Protein AF-A0A2V8R953-F1 (afdb_monomer_lite)

Radius of gyration: 28.63 Å; chains: 1; bounding box: 63×71×63 Å

Sequence (128 aa):
MTMDRVTKSSWQVCTAAAVIFLLGFAAGALALNTYRAWRHTEAQPNQQDRFRQMSERLQLSAEQEARVRKIFDDTRSQLDALRKESEPHVQEIRRQADEHLRQALTPEQWLRFQQMRDEMSQRGRRGR

Secondary structure (DSSP, 8-state):
---------HHHHHHHHHHHHHHHHHHHHHHHHHHHHHHT-S-PPPHHHHHHHHHHHHT--HHHHHHHHHHHHHHHHHHHHHHHHHHHHHHHHHHHHHHHHHHHS-HHHHHHHHHHHHHHHHHHHHT-

pLDDT: mean 81.81, std 16.17, range [37.97, 97.5]

Structure (mmCIF, N/CA/C/O backbone):
data_AF-A0A2V8R953-F1
#
_entry.id   AF-A0A2V8R953-F1
#
loop_
_atom_site.group_PDB
_atom_site.id
_atom_site.type_symbol
_atom_site.label_atom_id
_atom_site.label_alt_id
_atom_site.label_comp_id
_atom_site.label_asym_id
_atom_site.label_entity_id
_atom_site.label_seq_id
_atom_site.pdbx_PDB_ins_code
_atom_site.Cartn_x
_atom_site.Cartn_y
_atom_site.Cartn_z
_atom_site.occupancy
_atom_site.B_iso_or_equiv
_atom_site.auth_seq_id
_atom_site.auth_comp_id
_atom_site.auth_asym_id
_atom_site.auth_atom_id
_atom_site.pdbx_PDB_model_num
ATOM 1 N N . MET A 1 1 ? -47.887 54.963 35.032 1.00 42.66 1 MET A N 1
ATOM 2 C CA . MET A 1 1 ? -47.992 53.491 34.886 1.00 42.66 1 MET A CA 1
ATOM 3 C C . MET A 1 1 ? -48.603 53.260 33.517 1.00 42.66 1 MET A C 1
ATOM 5 O O . MET A 1 1 ? -49.657 53.821 33.288 1.00 42.66 1 MET A O 1
ATOM 9 N N . THR A 1 2 ? -47.950 52.645 32.535 1.00 38.72 2 THR A N 1
ATOM 10 C CA . THR A 1 2 ? -47.281 51.332 32.551 1.00 38.72 2 THR A CA 1
ATOM 11 C C . THR A 1 2 ? -46.195 51.254 31.463 1.00 38.72 2 THR A C 1
ATOM 13 O O . THR A 1 2 ? -46.377 51.772 30.368 1.00 38.72 2 THR A O 1
ATOM 16 N N . MET A 1 3 ? -45.059 50.614 31.765 1.00 37.97 3 MET A N 1
ATOM 17 C CA . MET A 1 3 ? -44.033 50.240 30.781 1.00 37.97 3 MET A CA 1
ATOM 18 C C . MET A 1 3 ? -44.397 48.878 30.184 1.00 37.97 3 MET A C 1
ATOM 20 O O . MET A 1 3 ? -44.422 47.886 30.912 1.00 37.97 3 MET A O 1
ATOM 24 N N . ASP A 1 4 ? -44.648 48.831 28.877 1.00 48.03 4 ASP A N 1
ATOM 25 C CA . ASP A 1 4 ? -44.819 47.590 28.118 1.00 48.03 4 ASP A CA 1
ATOM 26 C C . ASP A 1 4 ? -43.460 46.901 27.924 1.00 48.03 4 ASP A C 1
ATOM 28 O O . ASP A 1 4 ? -42.584 47.382 27.201 1.00 48.03 4 ASP A O 1
ATOM 32 N N . ARG A 1 5 ? -43.258 45.762 28.594 1.00 50.81 5 ARG A N 1
ATOM 33 C CA . ARG A 1 5 ? -42.134 44.859 28.316 1.00 50.81 5 ARG A CA 1
ATOM 34 C C . ARG A 1 5 ? -42.568 43.862 27.250 1.00 50.81 5 ARG A C 1
ATOM 36 O O . ARG A 1 5 ? -43.227 42.874 27.555 1.00 50.81 5 ARG A O 1
ATOM 43 N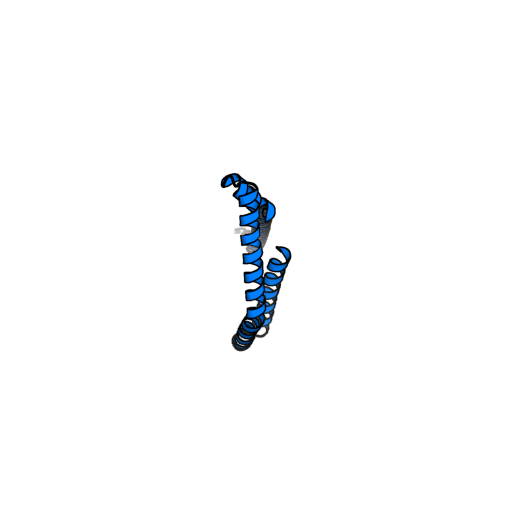 N . VAL A 1 6 ? -42.125 44.081 26.016 1.00 53.22 6 VAL A N 1
ATOM 44 C CA . VAL A 1 6 ? -42.203 43.074 24.952 1.00 53.22 6 VAL A CA 1
ATOM 45 C C . VAL A 1 6 ? -41.245 41.927 25.294 1.00 53.22 6 VAL A C 1
ATOM 47 O O . VAL A 1 6 ? -40.036 42.011 25.084 1.00 53.22 6 VAL A O 1
ATOM 50 N N . THR A 1 7 ? -41.778 40.840 25.846 1.00 52.69 7 THR A N 1
ATOM 51 C CA . THR A 1 7 ? -41.058 39.589 26.111 1.00 52.69 7 THR A CA 1
ATOM 52 C C . THR A 1 7 ? -40.893 38.794 24.812 1.00 52.69 7 THR A C 1
ATOM 54 O O . THR A 1 7 ? -41.638 37.862 24.520 1.00 52.69 7 THR A O 1
ATOM 57 N N . LYS A 1 8 ? -39.898 39.145 23.989 1.00 55.53 8 LYS A N 1
ATOM 58 C CA . LYS A 1 8 ? -39.524 38.309 22.836 1.00 55.53 8 LYS A CA 1
ATOM 59 C C . LYS A 1 8 ? -38.781 37.071 23.351 1.00 55.53 8 LYS A C 1
ATOM 61 O O . LYS A 1 8 ? -37.683 37.188 23.889 1.00 55.53 8 LYS A O 1
ATOM 66 N N . SER A 1 9 ? -39.422 35.903 23.261 1.00 60.50 9 SER A N 1
ATOM 67 C CA . SER A 1 9 ? -38.942 34.668 23.894 1.00 60.50 9 SER A CA 1
ATOM 68 C C . SER A 1 9 ? -37.569 34.246 23.349 1.00 60.50 9 SER A C 1
ATOM 70 O O . SER A 1 9 ? -37.383 34.078 22.143 1.00 60.50 9 SER A O 1
ATOM 72 N N . SER A 1 10 ? -36.605 34.048 24.249 1.00 63.31 10 SER A N 1
ATOM 73 C CA . SER A 1 10 ? -35.246 33.568 23.949 1.00 63.31 10 SER A CA 1
ATOM 74 C C . SER A 1 10 ? -35.233 32.246 23.173 1.00 63.31 10 SER A C 1
ATOM 76 O O . SER A 1 10 ? -34.306 31.972 22.412 1.00 63.31 10 SER A O 1
ATOM 78 N N . TRP A 1 11 ? -36.298 31.455 23.307 1.00 68.00 11 TRP A N 1
ATOM 79 C CA . TRP A 1 11 ? -36.458 30.176 22.632 1.00 68.00 11 TRP A CA 1
ATOM 80 C C . TRP A 1 11 ? -36.550 30.313 21.107 1.00 68.00 11 TRP A C 1
ATOM 82 O O . TRP A 1 11 ? -35.885 29.565 20.399 1.00 68.00 11 TRP A O 1
ATOM 92 N N . GLN A 1 12 ? -37.255 31.328 20.591 1.00 72.12 12 GLN A N 1
ATOM 93 C CA . GLN A 1 12 ? -37.341 31.583 19.144 1.00 72.12 12 GLN A CA 1
ATOM 94 C C . GLN A 1 12 ? -35.979 31.943 18.535 1.00 72.12 12 GLN A C 1
ATOM 96 O O . GLN A 1 12 ? -35.675 31.546 17.409 1.00 72.12 12 GLN A O 1
ATOM 101 N N . VAL A 1 13 ? -35.140 32.660 19.291 1.00 78.19 13 VAL A N 1
ATOM 102 C CA . VAL A 1 13 ? -33.776 33.009 18.871 1.00 78.19 13 VAL A CA 1
ATOM 103 C C . VAL A 1 13 ? -32.891 31.761 18.843 1.00 78.19 13 VAL A C 1
ATOM 105 O O . VAL A 1 13 ? -32.168 31.551 17.870 1.00 78.19 13 VAL A O 1
ATOM 108 N N . CYS A 1 14 ? -33.003 30.884 19.848 1.00 74.75 14 CYS A N 1
ATOM 109 C CA . CYS A 1 14 ? -32.314 29.591 19.851 1.00 74.75 14 CYS A CA 1
ATOM 110 C C . CYS A 1 14 ? -32.737 28.696 18.678 1.00 74.75 14 CYS A C 1
ATOM 112 O O . CYS A 1 14 ? -31.873 28.105 18.032 1.00 74.75 14 CYS A O 1
ATOM 114 N N . THR A 1 15 ? -34.033 28.611 18.361 1.00 82.50 15 THR A N 1
ATOM 115 C CA . THR A 1 15 ? -34.516 27.799 17.233 1.00 82.50 15 THR A CA 1
ATOM 116 C C . THR A 1 15 ? -33.999 28.334 15.899 1.00 82.50 15 THR A C 1
ATOM 118 O O . THR A 1 15 ? -33.506 27.561 15.079 1.00 82.50 15 THR A O 1
ATOM 121 N N . ALA A 1 16 ? -34.043 29.653 15.690 1.00 79.44 16 ALA A N 1
ATOM 122 C CA . ALA A 1 16 ? -33.528 30.269 14.469 1.00 79.44 16 ALA A CA 1
ATOM 123 C C . ALA A 1 16 ? -32.013 30.043 14.302 1.00 79.44 16 ALA A C 1
ATOM 125 O O . ALA A 1 16 ? -31.559 29.676 13.218 1.00 79.44 16 ALA A O 1
ATOM 126 N N . ALA A 1 17 ? -31.237 30.183 15.382 1.00 80.50 17 ALA A N 1
ATOM 127 C CA . ALA A 1 17 ? -29.798 29.927 15.365 1.00 80.50 17 ALA A CA 1
ATOM 128 C C . ALA A 1 17 ? -29.470 28.453 15.062 1.00 80.50 17 ALA A C 1
ATOM 130 O O . ALA A 1 17 ? -28.577 28.177 14.260 1.00 80.50 17 ALA A O 1
ATOM 131 N N . ALA A 1 18 ? -30.219 27.508 15.641 1.00 80.19 18 ALA A N 1
ATOM 132 C CA . ALA A 1 18 ? -30.038 26.079 15.387 1.00 80.19 18 ALA A CA 1
ATOM 133 C C . ALA A 1 18 ? -30.313 25.709 13.920 1.00 80.19 18 ALA A C 1
ATOM 135 O O . ALA A 1 18 ? -29.557 24.941 13.328 1.00 80.19 18 ALA A O 1
ATOM 136 N N . VAL A 1 19 ? -31.348 26.289 13.306 1.00 85.56 19 VAL A N 1
ATOM 137 C CA . VAL A 1 19 ? -31.674 26.055 11.889 1.00 85.56 19 VAL A CA 1
ATOM 138 C C . VAL A 1 19 ? -30.580 26.596 10.967 1.00 85.56 19 VAL A C 1
ATOM 140 O O . VAL A 1 19 ? -30.145 25.888 10.060 1.00 85.56 19 VAL A O 1
ATOM 143 N N . ILE A 1 20 ? -30.083 27.812 11.214 1.00 87.12 20 ILE A N 1
ATOM 144 C CA . ILE A 1 20 ? -28.985 28.401 10.427 1.00 87.12 20 ILE A CA 1
ATOM 145 C C . ILE A 1 20 ? -27.712 27.558 10.563 1.00 87.12 20 ILE A C 1
ATOM 147 O O . ILE A 1 20 ? -27.038 27.295 9.567 1.00 87.12 20 ILE A O 1
ATOM 151 N N . PHE A 1 21 ? -27.408 27.085 11.773 1.00 87.19 21 PHE A N 1
ATOM 152 C CA . PHE A 1 21 ? -26.261 26.215 12.018 1.00 87.19 21 PHE A CA 1
ATOM 153 C C . PHE A 1 21 ? -26.383 24.878 11.275 1.00 87.19 21 PHE A C 1
ATOM 155 O O . PHE A 1 21 ? -25.435 24.456 10.618 1.00 87.19 21 PHE A O 1
ATOM 162 N N . LEU A 1 22 ? -27.556 24.236 11.313 1.00 85.81 22 LEU A N 1
ATOM 163 C CA . LEU A 1 22 ? -27.811 22.986 10.589 1.00 85.81 22 LEU A CA 1
ATOM 164 C C . LEU A 1 22 ? -27.721 23.168 9.069 1.00 85.81 22 LEU A C 1
ATOM 166 O O . LEU A 1 22 ? -27.155 22.315 8.388 1.00 85.81 22 LEU A O 1
ATOM 170 N N . LEU A 1 23 ? -28.218 24.287 8.539 1.00 85.56 23 LEU A N 1
ATOM 171 C CA . LEU A 1 23 ? -28.105 24.618 7.117 1.00 85.56 23 LEU A CA 1
ATOM 172 C C . LEU A 1 23 ? -26.651 24.881 6.704 1.00 85.56 23 LEU A C 1
ATOM 174 O O . LEU A 1 23 ? -26.205 24.359 5.683 1.00 85.56 23 LEU A O 1
ATOM 178 N N . GLY A 1 24 ? -25.888 25.621 7.513 1.00 79.75 24 GLY A N 1
ATOM 179 C CA . GLY A 1 24 ? -24.455 25.834 7.291 1.00 79.75 24 GLY A CA 1
ATOM 180 C C . GLY A 1 24 ? -23.649 24.534 7.370 1.00 79.75 24 GLY A C 1
ATOM 181 O O . GLY A 1 24 ? -22.776 24.293 6.537 1.00 79.75 24 GLY A O 1
ATOM 182 N N . PHE A 1 25 ? -23.987 23.655 8.315 1.00 85.25 25 PHE A N 1
ATOM 183 C CA . PHE A 1 25 ? -23.374 22.337 8.455 1.00 85.25 25 PHE A CA 1
ATOM 184 C C . PHE A 1 25 ? -23.688 21.429 7.260 1.00 85.25 25 PHE A C 1
ATOM 186 O O . PHE A 1 25 ? -22.783 20.799 6.717 1.00 85.25 25 PHE A O 1
ATOM 193 N N . ALA A 1 26 ? -24.942 21.402 6.798 1.00 82.19 26 ALA A N 1
ATOM 194 C CA . ALA A 1 26 ? -25.344 20.640 5.619 1.00 82.19 26 ALA A CA 1
ATOM 195 C C . ALA A 1 26 ? -24.645 21.147 4.347 1.00 82.19 26 ALA A C 1
ATOM 197 O O . ALA A 1 26 ? -24.122 20.343 3.575 1.00 82.19 26 ALA A O 1
ATOM 198 N N . ALA A 1 27 ? -24.564 22.468 4.155 1.00 83.88 27 ALA A N 1
ATOM 199 C CA . ALA A 1 27 ? -23.850 23.074 3.033 1.00 83.88 27 ALA A CA 1
ATOM 200 C C . ALA A 1 27 ? -22.340 22.778 3.080 1.00 83.88 27 ALA A C 1
ATOM 202 O O . ALA A 1 27 ? -21.751 22.411 2.063 1.00 83.88 27 ALA A O 1
ATOM 203 N N . GLY A 1 28 ? -21.719 22.861 4.262 1.00 77.31 28 GLY A N 1
ATOM 204 C CA . GLY A 1 28 ? -20.315 22.499 4.466 1.00 77.31 28 GLY A CA 1
ATOM 205 C C . GLY A 1 28 ? -20.043 21.017 4.192 1.00 77.31 28 GLY A C 1
ATOM 206 O O . GLY A 1 28 ? -19.087 20.683 3.490 1.00 77.31 28 GLY A O 1
ATOM 207 N N . ALA A 1 29 ? -20.913 20.125 4.673 1.00 77.69 29 ALA A N 1
ATOM 208 C CA . ALA A 1 29 ? -20.825 18.689 4.418 1.00 77.69 29 ALA A CA 1
ATOM 209 C C . ALA A 1 29 ? -20.977 18.359 2.922 1.00 77.69 29 ALA A C 1
ATOM 211 O O . ALA A 1 29 ? -20.214 17.550 2.391 1.00 77.69 29 ALA A O 1
ATOM 212 N N . LEU A 1 30 ? -21.905 19.022 2.223 1.00 78.06 30 LEU A N 1
ATOM 213 C CA . LEU A 1 30 ? -22.095 18.887 0.776 1.00 78.06 30 LEU A CA 1
ATOM 214 C C . LEU A 1 30 ? -20.875 19.380 -0.014 1.00 78.06 30 LEU A C 1
ATOM 216 O O . LEU A 1 30 ? -20.410 18.663 -0.897 1.00 78.06 30 LEU A O 1
ATOM 220 N N . ALA A 1 31 ? -20.315 20.544 0.327 1.00 75.50 31 ALA A N 1
ATOM 221 C CA . ALA A 1 31 ? -19.136 21.101 -0.341 1.00 75.50 31 ALA A CA 1
ATOM 222 C C . ALA A 1 31 ? -17.876 20.236 -0.147 1.00 75.50 31 ALA A C 1
ATOM 224 O O . ALA A 1 31 ? -17.116 20.005 -1.088 1.00 75.50 31 ALA A O 1
ATOM 225 N N . LEU A 1 32 ? -17.667 19.694 1.057 1.00 68.94 32 LEU A N 1
ATOM 226 C CA . LEU A 1 32 ? -16.576 18.751 1.330 1.00 68.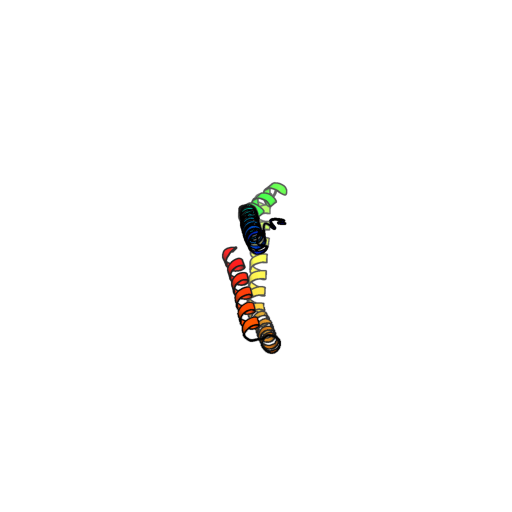94 32 LEU A CA 1
ATOM 227 C C . LEU A 1 32 ? -16.760 17.426 0.573 1.00 68.94 32 LEU A C 1
ATOM 229 O O . LEU A 1 32 ? -15.778 16.834 0.118 1.00 68.94 32 LEU A O 1
ATOM 233 N N . ASN A 1 33 ? -18.001 16.962 0.413 1.00 71.56 33 ASN A N 1
ATOM 234 C CA . ASN A 1 33 ? -18.311 15.735 -0.317 1.00 71.56 33 ASN A CA 1
ATOM 235 C C . ASN A 1 33 ? -18.088 15.886 -1.833 1.00 71.56 33 ASN A C 1
ATOM 237 O O . ASN A 1 33 ? -17.468 15.020 -2.451 1.00 71.56 33 ASN A O 1
ATOM 241 N N . THR A 1 34 ? -18.517 17.002 -2.430 1.00 70.75 34 THR A N 1
ATOM 242 C CA . THR A 1 34 ? -18.303 17.279 -3.862 1.00 70.75 34 THR A CA 1
ATOM 243 C C . THR A 1 34 ? -16.834 17.558 -4.183 1.00 70.75 34 THR A C 1
ATOM 245 O O . THR A 1 34 ? -16.325 17.056 -5.185 1.00 70.75 34 THR A O 1
ATOM 248 N N . TYR A 1 35 ? -16.109 18.256 -3.301 1.00 67.75 35 TYR A N 1
ATOM 249 C CA . TYR A 1 35 ? -14.668 18.487 -3.453 1.00 67.75 35 TYR A CA 1
ATOM 250 C C . TYR A 1 35 ? -13.854 17.182 -3.390 1.00 67.75 35 TYR A C 1
ATOM 252 O O . TYR A 1 35 ? -12.925 16.979 -4.178 1.00 67.75 35 TYR A O 1
ATOM 260 N N . ARG A 1 36 ? -14.230 16.247 -2.505 1.00 59.94 36 ARG A N 1
ATOM 261 C CA . ARG A 1 36 ? -13.633 14.900 -2.472 1.00 59.94 36 ARG A CA 1
ATOM 262 C C . ARG A 1 36 ? -13.987 14.081 -3.714 1.00 59.94 36 ARG A C 1
ATOM 264 O O . ARG A 1 36 ? -13.111 13.400 -4.237 1.00 59.94 36 ARG A O 1
ATOM 271 N N . ALA A 1 37 ? -15.219 14.167 -4.216 1.00 59.81 37 ALA A N 1
ATOM 272 C CA . ALA A 1 37 ? -15.632 13.470 -5.437 1.00 59.81 37 ALA A CA 1
ATOM 273 C C . ALA A 1 37 ? -14.839 13.931 -6.677 1.00 59.81 37 ALA A C 1
ATOM 275 O O . ALA A 1 37 ? -14.412 13.102 -7.479 1.00 59.81 37 ALA A O 1
ATOM 276 N N . TRP A 1 38 ? -14.548 15.230 -6.796 1.00 55.84 38 TRP A N 1
ATOM 277 C CA . TRP A 1 38 ? -13.721 15.767 -7.884 1.00 55.84 38 TRP A CA 1
ATOM 278 C C . TRP A 1 38 ? -12.264 15.290 -7.826 1.00 55.84 38 TRP A C 1
ATOM 280 O O . TRP A 1 38 ? -11.717 14.875 -8.842 1.00 55.84 38 TRP A O 1
ATOM 290 N N . ARG A 1 39 ? -11.651 15.240 -6.636 1.00 53.25 39 ARG A N 1
ATOM 291 C CA . ARG A 1 39 ? -10.286 14.700 -6.448 1.00 53.25 39 ARG A CA 1
ATOM 292 C C . ARG A 1 39 ? -10.178 13.187 -6.688 1.00 53.25 39 ARG A C 1
ATOM 294 O O . ARG A 1 39 ? -9.080 12.693 -6.909 1.00 53.25 39 ARG A O 1
ATOM 301 N N . HIS A 1 40 ? -11.289 12.453 -6.647 1.00 52.72 40 HIS A N 1
ATOM 302 C CA . HIS A 1 40 ? -11.339 11.026 -6.984 1.00 52.72 40 HIS A CA 1
ATOM 303 C C . HIS A 1 40 ? -11.611 10.751 -8.474 1.00 52.72 40 HIS A C 1
ATOM 305 O O . HIS A 1 40 ? -11.576 9.593 -8.879 1.00 52.72 40 HIS A O 1
ATOM 311 N N . THR A 1 41 ? -11.866 11.788 -9.284 1.00 48.25 41 THR A N 1
ATOM 312 C CA . THR A 1 41 ? -12.154 11.662 -10.728 1.00 48.25 41 THR A CA 1
ATOM 313 C C . THR A 1 41 ? -10.904 11.841 -11.603 1.00 48.25 41 THR A C 1
ATOM 315 O O . THR A 1 41 ? -10.972 11.697 -12.820 1.00 48.25 41 THR A O 1
ATOM 318 N N . GLU A 1 42 ? -9.726 12.076 -11.017 1.00 51.56 42 GLU A N 1
ATOM 319 C CA . GLU A 1 42 ? -8.476 11.762 -11.714 1.00 51.56 42 GLU A CA 1
ATOM 320 C C . GLU A 1 42 ? -8.338 10.238 -11.730 1.00 51.56 42 GLU A C 1
ATOM 322 O O . GLU A 1 42 ? -7.846 9.623 -10.781 1.00 51.56 42 GLU A O 1
ATOM 327 N N . ALA A 1 43 ? -8.866 9.624 -12.792 1.00 53.19 43 ALA A N 1
ATOM 328 C CA . ALA A 1 43 ? -8.662 8.218 -13.096 1.00 53.19 43 ALA A CA 1
ATOM 329 C C . ALA A 1 43 ? -7.173 7.906 -12.916 1.00 53.19 43 ALA A C 1
ATOM 331 O O . ALA A 1 43 ? -6.330 8.498 -13.592 1.00 53.19 43 ALA A O 1
ATOM 332 N N . GLN A 1 44 ? -6.844 7.022 -11.967 1.00 54.12 44 GLN A N 1
ATOM 333 C CA . GLN A 1 44 ? -5.472 6.552 -11.824 1.00 54.12 44 GLN A CA 1
ATOM 334 C C . GLN A 1 44 ? -5.023 6.062 -13.203 1.00 54.12 44 GLN A C 1
ATOM 336 O O . GLN A 1 44 ? -5.697 5.188 -13.757 1.00 54.12 44 GLN A O 1
ATOM 341 N N . PRO A 1 45 ? -3.945 6.625 -13.780 1.00 55.56 45 PRO A N 1
ATOM 342 C CA . PRO A 1 45 ? -3.478 6.189 -15.083 1.00 55.56 45 PRO A CA 1
ATOM 343 C C . PRO A 1 45 ? -3.254 4.683 -15.014 1.00 55.56 45 PRO A C 1
ATOM 345 O O . PRO A 1 45 ? -2.643 4.188 -14.054 1.00 55.56 45 PRO A O 1
ATOM 348 N N . ASN A 1 46 ? -3.791 3.960 -15.998 1.00 67.69 46 ASN A N 1
ATOM 349 C CA . ASN A 1 46 ? -3.707 2.509 -16.040 1.00 67.69 46 ASN A CA 1
ATOM 350 C C . ASN A 1 46 ? -2.222 2.107 -15.937 1.00 67.69 46 ASN A C 1
ATOM 352 O O . ASN A 1 46 ? -1.342 2.851 -16.378 1.00 67.69 46 ASN A O 1
ATOM 356 N N . GLN A 1 47 ? -1.890 0.951 -15.349 1.00 68.88 47 GLN A N 1
ATOM 357 C CA . GLN A 1 47 ? -0.477 0.539 -15.212 1.00 68.88 47 GLN A CA 1
ATOM 358 C C . GLN A 1 47 ? 0.258 0.558 -16.562 1.00 68.88 47 GLN A C 1
ATOM 360 O O . GLN A 1 47 ? 1.438 0.903 -16.626 1.00 68.88 47 GLN A O 1
ATOM 365 N N . GLN A 1 48 ? -0.470 0.255 -17.638 1.00 74.62 48 GLN A N 1
ATOM 366 C CA . GLN A 1 48 ? 0.014 0.347 -19.012 1.00 74.62 48 GLN A CA 1
ATOM 367 C C . GLN A 1 48 ? 0.364 1.787 -19.419 1.00 74.62 48 GLN A C 1
ATOM 369 O O . GLN A 1 48 ? 1.430 2.006 -19.991 1.00 74.62 48 GLN A O 1
ATOM 374 N N . ASP A 1 49 ? -0.458 2.771 -19.052 1.00 81.00 49 ASP A N 1
ATOM 375 C CA . ASP A 1 49 ? -0.223 4.188 -19.358 1.00 81.00 49 ASP A CA 1
ATOM 376 C C . ASP A 1 49 ? 0.995 4.729 -18.610 1.00 81.00 49 ASP A C 1
ATOM 378 O O . ASP A 1 49 ? 1.767 5.518 -19.153 1.00 81.00 49 ASP A O 1
ATOM 382 N N . ARG A 1 50 ? 1.205 4.283 -17.365 1.00 84.38 50 ARG A N 1
ATOM 383 C CA . ARG A 1 50 ? 2.381 4.668 -16.571 1.00 84.38 50 ARG A CA 1
ATOM 384 C C . ARG A 1 50 ? 3.670 4.103 -17.157 1.00 84.38 50 ARG A C 1
ATOM 386 O O . ARG A 1 50 ? 4.666 4.819 -17.231 1.00 84.38 50 ARG A O 1
ATOM 393 N N . PHE A 1 51 ? 3.649 2.837 -17.577 1.00 87.62 51 PHE A N 1
ATOM 394 C CA . PHE A 1 51 ? 4.801 2.205 -18.214 1.00 87.62 51 PHE A CA 1
ATOM 395 C C . PHE A 1 51 ? 5.130 2.870 -19.552 1.00 87.62 51 PHE A C 1
ATOM 397 O O . PHE A 1 51 ? 6.288 3.198 -19.796 1.00 87.62 51 PHE A O 1
ATOM 404 N N . ARG A 1 52 ? 4.111 3.156 -20.371 1.00 87.62 52 ARG A N 1
ATOM 405 C CA . ARG A 1 52 ? 4.275 3.860 -21.645 1.00 87.62 52 ARG A CA 1
ATOM 406 C C . ARG A 1 52 ? 4.881 5.252 -21.460 1.00 87.62 52 ARG A C 1
ATOM 408 O O . ARG A 1 52 ? 5.886 5.558 -22.089 1.00 87.62 52 ARG A O 1
ATOM 415 N N . GLN A 1 53 ? 4.343 6.056 -20.542 1.00 90.25 53 GLN A N 1
ATOM 416 C CA . GLN A 1 53 ? 4.901 7.378 -20.227 1.00 90.25 53 GLN A CA 1
ATOM 417 C C . GLN A 1 53 ? 6.358 7.300 -19.757 1.00 90.25 53 GLN A C 1
ATOM 419 O O . GLN A 1 53 ? 7.161 8.172 -20.076 1.00 90.25 53 GLN A O 1
ATOM 424 N N . MET A 1 54 ? 6.712 6.272 -18.983 1.00 91.25 54 MET A N 1
ATOM 425 C CA . MET A 1 54 ? 8.090 6.059 -18.547 1.00 91.25 54 MET A CA 1
ATOM 426 C C . MET A 1 54 ? 8.995 5.651 -19.716 1.00 91.25 54 MET A C 1
ATOM 428 O O . MET A 1 54 ? 10.086 6.201 -19.835 1.00 91.25 54 MET A O 1
ATOM 432 N N . SER A 1 55 ? 8.537 4.740 -20.580 1.00 92.06 55 SER A N 1
ATOM 433 C CA . SER A 1 55 ? 9.261 4.312 -21.785 1.00 92.06 55 SER A CA 1
ATOM 434 C C . SER A 1 55 ? 9.566 5.505 -22.696 1.00 92.06 55 SER A C 1
ATOM 436 O O . SER A 1 55 ? 10.718 5.719 -23.070 1.00 92.06 55 SER A O 1
ATOM 438 N N . GLU A 1 56 ? 8.561 6.351 -22.948 1.00 92.56 56 GLU A N 1
ATOM 439 C CA . GLU A 1 56 ? 8.683 7.568 -23.759 1.00 92.56 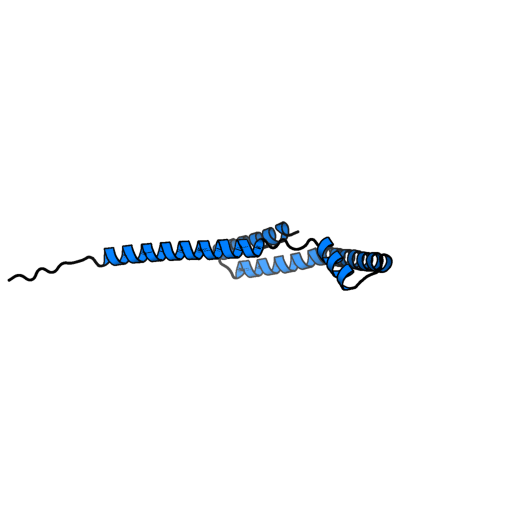56 GLU A CA 1
ATOM 440 C C . GLU A 1 56 ? 9.651 8.586 -23.130 1.00 92.56 56 GLU A C 1
ATOM 442 O O . GLU A 1 56 ? 10.528 9.114 -23.813 1.00 92.56 56 GLU A O 1
ATOM 447 N N . ARG A 1 57 ? 9.554 8.832 -21.814 1.00 94.12 57 ARG A N 1
ATOM 448 C CA . ARG A 1 57 ? 10.454 9.761 -21.099 1.00 94.12 57 ARG A CA 1
ATOM 449 C C . ARG A 1 57 ? 11.906 9.291 -21.071 1.00 94.12 57 ARG A C 1
ATOM 451 O O . ARG A 1 57 ? 12.807 10.123 -21.103 1.00 94.12 57 ARG A O 1
ATOM 458 N N . LEU A 1 58 ? 12.125 7.981 -20.979 1.00 93.69 58 LEU A N 1
ATOM 459 C CA . LEU A 1 58 ? 13.454 7.369 -20.978 1.00 93.69 58 LEU A CA 1
ATOM 460 C C . LEU A 1 58 ? 13.972 7.071 -22.390 1.00 93.69 58 LEU A C 1
ATOM 462 O O . LEU A 1 58 ? 15.113 6.639 -22.522 1.00 93.69 58 LEU A O 1
ATOM 466 N N . GLN A 1 59 ? 13.152 7.311 -23.421 1.00 94.25 59 GLN A N 1
ATOM 467 C CA . GLN A 1 59 ? 13.466 7.051 -24.826 1.00 94.25 59 GLN A CA 1
ATOM 468 C C . GLN A 1 59 ? 13.962 5.614 -25.048 1.00 94.25 59 GLN A C 1
ATOM 470 O O . GLN A 1 59 ? 14.972 5.382 -25.714 1.00 94.25 59 GLN A O 1
ATOM 475 N N . LEU A 1 60 ? 13.272 4.639 -24.447 1.00 93.12 60 LEU A N 1
ATOM 476 C CA . LEU A 1 60 ? 13.661 3.236 -24.562 1.00 93.12 60 LEU A CA 1
ATOM 477 C C . LEU A 1 60 ? 13.471 2.740 -26.001 1.00 93.12 60 LEU A C 1
ATOM 479 O O . LEU A 1 60 ? 12.457 3.009 -26.643 1.00 93.12 60 LEU A O 1
ATOM 483 N N . SER A 1 61 ? 14.428 1.956 -26.499 1.00 94.75 61 SER A N 1
ATOM 484 C CA . SER A 1 61 ? 14.232 1.185 -27.727 1.00 94.75 61 SER A CA 1
ATOM 485 C C . SER A 1 61 ? 13.228 0.049 -27.507 1.00 94.75 61 SER A C 1
ATOM 487 O O . SER A 1 61 ? 13.016 -0.396 -26.377 1.00 94.75 61 SER A O 1
ATOM 489 N N . ALA A 1 62 ? 12.661 -0.494 -28.588 1.00 91.56 62 ALA A N 1
ATOM 490 C CA . ALA A 1 62 ? 11.709 -1.607 -28.505 1.00 91.56 62 ALA A CA 1
ATOM 491 C C . ALA A 1 62 ? 12.271 -2.819 -27.734 1.00 91.56 62 ALA A C 1
ATOM 493 O O . ALA A 1 62 ? 11.569 -3.449 -26.942 1.00 91.56 62 ALA A O 1
ATOM 494 N N . GLU A 1 63 ? 13.561 -3.123 -27.906 1.00 92.69 63 GLU A N 1
ATOM 495 C CA . GLU A 1 63 ? 14.201 -4.195 -27.144 1.00 92.69 63 GLU A CA 1
ATOM 496 C C . GLU A 1 63 ? 14.377 -3.855 -25.659 1.00 92.69 63 GLU A C 1
ATOM 498 O O . GLU A 1 63 ? 14.245 -4.730 -24.801 1.00 92.69 63 GLU A O 1
ATOM 503 N N . GLN A 1 64 ? 14.717 -2.603 -25.334 1.00 91.06 64 GLN A N 1
ATOM 504 C CA . GLN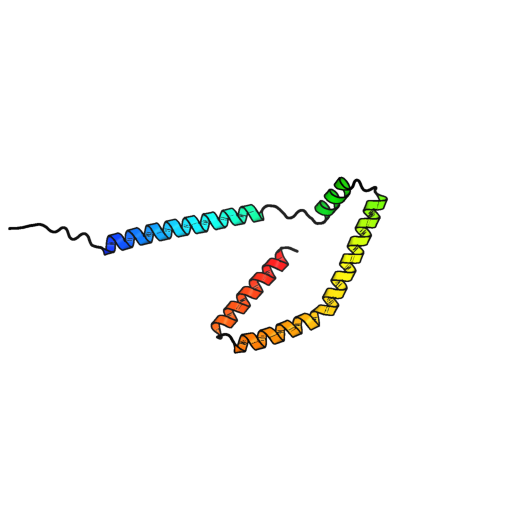 A 1 64 ? 14.831 -2.159 -23.944 1.00 91.06 64 GLN A CA 1
ATOM 505 C C . GLN A 1 64 ? 13.467 -2.192 -23.258 1.00 91.06 64 GLN A C 1
ATOM 507 O O . GLN A 1 64 ? 13.367 -2.701 -22.146 1.00 91.06 64 GLN A O 1
ATOM 512 N N . GLU A 1 65 ? 12.415 -1.735 -23.933 1.00 92.44 65 GLU A N 1
ATOM 513 C CA . GLU A 1 65 ? 11.050 -1.776 -23.420 1.00 92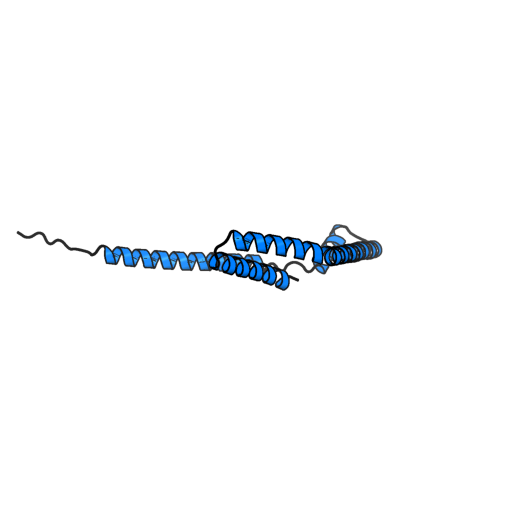.44 65 GLU A CA 1
ATOM 514 C C . GLU A 1 65 ? 10.608 -3.213 -23.104 1.00 92.44 65 GLU A C 1
ATOM 516 O O . GLU A 1 65 ? 10.131 -3.485 -21.999 1.00 92.44 65 GLU A O 1
ATOM 521 N N . ALA A 1 66 ? 10.852 -4.160 -24.019 1.00 92.00 66 ALA A N 1
ATOM 522 C CA . ALA A 1 66 ? 10.555 -5.575 -23.797 1.00 92.00 66 ALA A CA 1
ATOM 523 C C . ALA A 1 66 ? 11.314 -6.150 -22.586 1.00 92.00 66 ALA A C 1
ATOM 525 O O . ALA A 1 66 ? 10.732 -6.868 -21.768 1.00 92.00 66 ALA A O 1
ATOM 526 N N . ARG A 1 67 ? 12.601 -5.801 -22.431 1.00 92.00 67 ARG A N 1
ATOM 527 C CA . ARG A 1 67 ? 13.419 -6.223 -21.282 1.00 92.00 67 ARG A CA 1
ATOM 528 C C . ARG A 1 67 ? 12.904 -5.641 -19.964 1.00 92.00 67 ARG A C 1
ATOM 530 O O . ARG A 1 67 ? 12.749 -6.387 -19.001 1.00 92.00 67 ARG A O 1
ATOM 537 N N . VAL A 1 68 ? 12.604 -4.342 -19.913 1.00 91.56 68 VAL A N 1
ATOM 538 C CA . VAL A 1 68 ? 12.108 -3.681 -18.692 1.00 91.56 68 VAL A CA 1
ATOM 539 C C . VAL A 1 68 ? 10.733 -4.222 -18.298 1.00 91.56 68 VAL A C 1
ATOM 541 O O . VAL A 1 68 ? 10.504 -4.498 -17.121 1.00 91.56 68 VAL A O 1
ATOM 544 N N . ARG A 1 69 ? 9.837 -4.444 -19.268 1.00 90.38 69 ARG A N 1
ATOM 545 C CA . ARG A 1 69 ? 8.531 -5.065 -19.012 1.00 90.38 69 ARG A CA 1
ATOM 546 C C . ARG A 1 69 ? 8.690 -6.442 -18.371 1.00 90.38 69 ARG A C 1
ATOM 548 O O . ARG A 1 69 ? 8.086 -6.691 -17.333 1.00 90.38 69 ARG A O 1
ATOM 555 N N . LYS A 1 70 ? 9.565 -7.286 -18.928 1.00 92.44 70 LYS A N 1
ATOM 556 C CA . LYS A 1 70 ? 9.853 -8.608 -18.362 1.00 92.44 70 LYS A CA 1
ATOM 557 C C . LYS A 1 70 ? 10.375 -8.518 -16.924 1.00 92.44 70 LYS A C 1
ATOM 559 O O . LYS A 1 70 ? 9.890 -9.244 -16.067 1.00 92.44 70 LYS A O 1
ATOM 564 N N . ILE A 1 71 ? 11.301 -7.598 -16.641 1.00 91.38 71 ILE A N 1
ATOM 565 C CA . ILE A 1 71 ? 11.831 -7.392 -15.281 1.00 91.38 71 ILE A CA 1
ATOM 566 C C . ILE A 1 71 ? 10.705 -7.052 -14.296 1.00 91.38 71 ILE A C 1
ATOM 568 O O . ILE A 1 71 ? 10.659 -7.615 -13.201 1.00 91.38 71 ILE A O 1
ATOM 572 N N . PHE A 1 72 ? 9.788 -6.153 -14.661 1.00 91.94 72 PHE A N 1
ATOM 573 C CA . PHE A 1 72 ? 8.666 -5.810 -13.788 1.00 91.94 72 PHE A CA 1
ATOM 574 C C . PHE A 1 72 ? 7.671 -6.953 -13.613 1.00 91.94 72 PHE A C 1
ATOM 576 O O . PHE A 1 72 ? 7.194 -7.153 -12.495 1.00 91.94 72 PHE A O 1
ATOM 583 N N . ASP A 1 73 ? 7.383 -7.709 -14.670 1.00 91.12 73 ASP A N 1
ATOM 584 C CA . ASP A 1 73 ? 6.489 -8.866 -14.598 1.00 91.12 73 ASP A CA 1
ATOM 585 C C . ASP A 1 73 ? 7.075 -9.962 -13.689 1.00 91.12 73 ASP A C 1
ATOM 587 O O . ASP A 1 73 ? 6.391 -10.450 -12.784 1.00 91.12 73 ASP A O 1
ATOM 591 N N . ASP A 1 74 ? 8.366 -10.273 -13.841 1.00 93.88 74 ASP A N 1
ATOM 592 C CA . ASP A 1 74 ? 9.085 -11.224 -12.986 1.00 93.88 74 ASP A CA 1
ATOM 593 C C . ASP A 1 74 ? 9.117 -10.740 -11.526 1.00 93.88 74 ASP A C 1
ATOM 595 O O . ASP A 1 74 ? 8.822 -11.503 -10.602 1.00 93.88 74 ASP A O 1
ATOM 599 N N . THR A 1 75 ? 9.396 -9.451 -11.304 1.00 92.88 75 THR A N 1
ATOM 600 C CA . THR A 1 75 ? 9.393 -8.844 -9.960 1.00 92.88 75 THR A CA 1
ATOM 601 C C . THR A 1 75 ? 8.011 -8.932 -9.316 1.00 92.88 75 THR A C 1
ATOM 603 O O . THR A 1 75 ? 7.883 -9.293 -8.145 1.00 92.88 75 THR A O 1
ATOM 606 N N . ARG A 1 76 ? 6.949 -8.642 -10.075 1.00 91.81 76 ARG A N 1
ATOM 607 C CA . ARG A 1 76 ? 5.568 -8.753 -9.595 1.00 91.81 76 ARG A CA 1
ATOM 608 C C . ARG A 1 76 ? 5.235 -10.188 -9.205 1.00 91.81 76 ARG A C 1
ATOM 610 O O . ARG A 1 76 ? 4.640 -10.392 -8.152 1.00 91.81 76 ARG A O 1
ATOM 617 N N . SER A 1 77 ? 5.645 -11.160 -10.017 1.00 95.12 77 SER A N 1
ATOM 618 C CA . SER A 1 77 ? 5.456 -12.583 -9.728 1.00 95.12 77 SER A CA 1
ATOM 619 C C . SER A 1 77 ? 6.136 -12.994 -8.417 1.00 95.12 77 SER A C 1
ATOM 621 O O . SER A 1 77 ? 5.506 -13.622 -7.565 1.00 95.12 77 SER A O 1
ATOM 623 N N . GLN A 1 78 ? 7.383 -12.562 -8.199 1.00 94.38 78 GLN A N 1
ATOM 624 C CA . GLN A 1 78 ? 8.116 -12.821 -6.953 1.00 94.38 78 GLN A CA 1
ATOM 625 C C . GLN A 1 78 ? 7.431 -12.192 -5.733 1.00 94.38 78 GLN A C 1
ATOM 627 O O . GLN A 1 78 ? 7.277 -12.848 -4.703 1.00 94.38 78 GLN A O 1
ATOM 632 N N . LEU A 1 79 ? 6.964 -10.945 -5.848 1.00 94.38 79 LEU A N 1
ATOM 633 C CA . LEU A 1 79 ? 6.234 -10.275 -4.769 1.00 94.38 79 LEU A CA 1
ATOM 634 C C . LEU A 1 79 ? 4.891 -10.952 -4.466 1.00 94.38 79 LEU A C 1
ATOM 636 O O . LEU A 1 79 ? 4.529 -11.102 -3.299 1.00 94.38 79 LEU A O 1
ATOM 640 N N . ASP A 1 80 ? 4.151 -11.381 -5.491 1.00 93.88 80 ASP A N 1
ATOM 641 C CA . ASP A 1 80 ? 2.891 -12.107 -5.313 1.00 93.88 80 ASP A CA 1
ATOM 642 C C . ASP A 1 80 ? 3.125 -13.485 -4.665 1.00 93.88 80 ASP A C 1
ATOM 644 O O . ASP A 1 80 ? 2.320 -13.910 -3.832 1.00 93.88 80 ASP A O 1
ATOM 648 N N . ALA A 1 81 ? 4.228 -14.169 -4.992 1.00 95.94 81 ALA A N 1
ATOM 649 C CA . ALA A 1 81 ? 4.629 -15.417 -4.343 1.00 95.94 81 ALA A CA 1
ATOM 650 C C . ALA A 1 81 ? 4.964 -15.203 -2.859 1.00 95.94 81 ALA A C 1
ATOM 652 O O . ALA A 1 81 ? 4.352 -15.844 -2.004 1.00 95.94 81 ALA A O 1
ATOM 653 N N . LEU A 1 82 ? 5.835 -14.235 -2.550 1.00 96.38 82 LEU A N 1
ATOM 654 C CA . LEU A 1 82 ? 6.195 -13.876 -1.174 1.00 96.38 82 LEU A CA 1
ATOM 655 C C . LEU A 1 82 ? 4.960 -13.501 -0.349 1.00 96.38 82 LEU A C 1
ATOM 657 O O . LEU A 1 82 ? 4.826 -13.892 0.811 1.00 96.38 82 LEU A O 1
ATOM 661 N N . ARG A 1 83 ? 4.025 -12.760 -0.950 1.00 93.75 83 ARG A N 1
ATOM 662 C CA . ARG A 1 83 ? 2.767 -12.398 -0.298 1.00 93.75 83 ARG A CA 1
ATOM 663 C C . ARG A 1 83 ? 1.933 -13.628 0.045 1.00 93.75 83 ARG A C 1
ATOM 665 O O . ARG A 1 83 ? 1.424 -13.695 1.156 1.00 93.75 83 ARG A O 1
ATOM 672 N N . LYS A 1 84 ? 1.776 -14.577 -0.884 1.00 94.62 84 LYS A N 1
ATOM 673 C CA . LYS A 1 84 ? 1.018 -15.818 -0.643 1.00 94.62 84 LYS A CA 1
ATOM 674 C C . LYS A 1 84 ? 1.653 -16.666 0.455 1.00 94.62 84 LYS A C 1
ATOM 676 O O . LYS A 1 84 ? 0.933 -17.197 1.290 1.00 94.62 84 LYS A O 1
ATOM 681 N N . GLU A 1 85 ? 2.978 -16.759 0.459 1.00 95.44 85 GLU A N 1
ATOM 682 C CA . GLU A 1 85 ? 3.738 -17.472 1.487 1.00 95.44 85 GLU A CA 1
ATOM 683 C C . GLU A 1 85 ? 3.588 -16.816 2.867 1.00 95.44 85 GLU A C 1
ATOM 685 O O . GLU A 1 85 ? 3.399 -17.499 3.871 1.00 95.44 85 GLU A O 1
ATOM 690 N N . SER A 1 86 ? 3.601 -15.482 2.911 1.00 95.50 86 SER A N 1
ATOM 691 C CA . SER A 1 86 ? 3.509 -14.707 4.155 1.00 95.50 86 SER A CA 1
ATOM 692 C C . SER A 1 86 ? 2.075 -14.560 4.685 1.00 95.50 86 SER A C 1
ATOM 694 O O . SER A 1 86 ? 1.881 -14.271 5.865 1.00 95.50 86 SER A O 1
ATOM 696 N N . GLU A 1 87 ? 1.059 -14.739 3.836 1.00 94.94 87 GLU A N 1
ATOM 697 C CA . GLU A 1 87 ? -0.362 -14.578 4.168 1.00 94.94 87 GLU A CA 1
ATOM 698 C C . GLU A 1 87 ? -0.803 -15.334 5.441 1.00 94.94 87 GLU A C 1
ATOM 700 O O . GLU A 1 87 ? -1.402 -14.686 6.303 1.00 94.94 87 GLU A O 1
ATOM 705 N N . PRO A 1 88 ? -0.502 -16.637 5.643 1.00 96.19 88 PRO A N 1
ATOM 706 C CA . PRO A 1 88 ? -0.895 -17.339 6.869 1.00 96.19 88 PRO A CA 1
ATOM 707 C C . PRO A 1 88 ? -0.279 -16.721 8.130 1.00 96.19 88 PRO A C 1
ATOM 709 O O . PRO A 1 88 ? -0.961 -16.572 9.143 1.00 96.19 88 PRO A O 1
ATOM 712 N N . HIS A 1 89 ? 0.985 -16.298 8.067 1.00 95.81 89 HIS A N 1
ATOM 713 C CA . HIS A 1 89 ? 1.656 -15.666 9.202 1.00 95.81 89 HIS A CA 1
ATOM 714 C C . HIS A 1 89 ? 1.032 -14.305 9.539 1.00 95.81 89 HIS A C 1
ATOM 716 O O . HIS A 1 89 ? 0.760 -14.000 10.699 1.00 95.81 89 HIS A O 1
ATOM 722 N N . VAL A 1 90 ? 0.722 -13.506 8.515 1.00 95.38 90 VAL A N 1
ATOM 723 C CA . VAL A 1 90 ? 0.027 -12.223 8.684 1.00 95.38 90 VAL A CA 1
ATOM 724 C C . VAL A 1 90 ? -1.373 -12.419 9.272 1.00 95.38 90 VAL A C 1
ATOM 726 O O . VAL A 1 90 ? -1.798 -11.626 10.115 1.00 95.38 90 VAL A O 1
ATOM 729 N N . GLN A 1 91 ? -2.102 -13.453 8.846 1.00 94.50 91 GLN A N 1
ATOM 730 C CA . GLN A 1 91 ? -3.422 -13.768 9.396 1.00 94.50 91 GLN A CA 1
ATOM 731 C C . GLN A 1 91 ? -3.351 -14.153 10.872 1.00 94.50 91 GLN A C 1
ATOM 733 O O . GLN A 1 91 ? -4.180 -13.681 11.648 1.00 94.50 91 GLN A O 1
ATOM 738 N N . GLU A 1 92 ? -2.345 -14.927 11.274 1.00 96.44 92 GLU A N 1
ATOM 739 C CA . GLU A 1 92 ? -2.160 -15.292 12.678 1.00 96.44 92 GLU A CA 1
ATOM 740 C C . GLU A 1 92 ? -1.862 -14.067 13.553 1.00 96.44 92 GLU A C 1
ATOM 742 O O . GLU A 1 92 ? -2.525 -13.868 14.569 1.00 96.44 92 GLU A O 1
ATOM 747 N N . ILE A 1 93 ? -0.962 -13.176 13.119 1.00 96.38 93 ILE A N 1
ATOM 748 C CA . ILE A 1 93 ? -0.686 -11.918 13.837 1.00 96.38 93 ILE A CA 1
ATOM 749 C C . ILE A 1 93 ? -1.967 -11.084 13.992 1.00 96.38 93 ILE A C 1
ATOM 751 O O . ILE A 1 93 ? -2.242 -10.539 15.061 1.00 96.38 93 ILE A O 1
ATOM 755 N N . ARG A 1 94 ? -2.782 -10.988 12.933 1.00 94.38 94 ARG A N 1
ATOM 756 C CA . ARG A 1 94 ? -4.064 -10.267 12.985 1.00 94.38 94 ARG A CA 1
ATOM 757 C C . ARG A 1 94 ? -5.051 -10.917 13.948 1.00 94.38 94 ARG A C 1
ATOM 759 O O . ARG A 1 94 ? -5.728 -10.196 14.671 1.00 94.38 94 ARG A O 1
ATOM 766 N N . ARG A 1 95 ? -5.127 -12.250 13.969 1.00 95.81 95 ARG A N 1
ATOM 767 C CA . ARG A 1 95 ? -5.993 -12.996 14.890 1.00 95.81 95 ARG A CA 1
ATOM 768 C C . ARG A 1 95 ? -5.603 -12.730 16.343 1.00 95.81 95 ARG A C 1
ATOM 770 O O . ARG A 1 95 ? -6.472 -12.430 17.152 1.00 95.81 95 ARG A O 1
ATOM 777 N N . GLN A 1 96 ? -4.311 -12.771 16.654 1.00 96.62 96 GLN A N 1
ATOM 778 C CA . GLN A 1 96 ? -3.806 -12.461 17.993 1.00 96.62 96 GLN A CA 1
ATOM 779 C C . GLN A 1 96 ? -4.128 -11.016 18.394 1.00 96.62 96 GLN A C 1
ATOM 781 O O . GLN A 1 96 ? -4.644 -10.765 19.482 1.00 96.62 96 GLN A O 1
ATOM 786 N N . ALA A 1 97 ? -3.907 -10.053 17.495 1.00 94.94 97 ALA A N 1
ATOM 787 C CA . ALA A 1 97 ? -4.274 -8.661 17.744 1.00 94.94 97 ALA A CA 1
ATOM 788 C C . ALA A 1 97 ? -5.785 -8.491 17.995 1.00 94.94 97 ALA A C 1
ATOM 790 O O . ALA A 1 97 ? -6.177 -7.762 18.905 1.00 94.94 97 ALA A O 1
ATOM 791 N N . ASP A 1 98 ? -6.629 -9.190 17.232 1.00 94.88 98 ASP A N 1
ATOM 792 C CA . ASP A 1 98 ? -8.082 -9.191 17.417 1.00 94.88 98 ASP A CA 1
ATOM 793 C C . ASP A 1 98 ? -8.487 -9.734 18.801 1.00 94.88 98 ASP A C 1
ATOM 795 O O . ASP A 1 98 ? -9.399 -9.198 19.432 1.00 94.88 98 ASP A O 1
ATOM 799 N N . GLU A 1 99 ? -7.806 -10.767 19.303 1.00 95.94 99 GLU A N 1
ATOM 800 C CA . GLU A 1 99 ? -8.037 -11.312 20.647 1.00 95.94 99 GLU A CA 1
ATOM 801 C C . GLU A 1 99 ? -7.690 -10.302 21.742 1.00 95.94 99 GLU A C 1
ATOM 803 O O . GLU A 1 99 ? -8.492 -10.082 22.652 1.00 95.94 99 GLU A O 1
ATOM 808 N N . HIS A 1 100 ? -6.546 -9.627 21.624 1.00 95.88 100 HIS A N 1
ATOM 809 C CA . HIS A 1 100 ? -6.156 -8.578 22.566 1.00 95.88 100 HIS A CA 1
ATOM 810 C C . HIS A 1 100 ? -7.112 -7.378 22.524 1.00 95.88 100 HIS A C 1
ATOM 812 O O . HIS A 1 100 ? -7.503 -6.851 23.565 1.00 95.88 100 HIS A O 1
ATOM 818 N N . LEU A 1 101 ? -7.551 -6.966 21.333 1.00 94.19 101 LEU A N 1
ATOM 819 C CA . LEU A 1 101 ? -8.505 -5.868 21.180 1.00 94.19 101 LEU A CA 1
ATOM 820 C C . LEU A 1 101 ? -9.879 -6.206 21.762 1.00 94.19 101 LEU A C 1
ATOM 822 O O . LEU A 1 101 ? -10.503 -5.340 22.370 1.00 94.19 101 LEU A O 1
ATOM 826 N N . ARG A 1 102 ? -10.340 -7.456 21.640 1.00 94.00 102 ARG A N 1
ATOM 827 C CA . ARG A 1 102 ? -11.584 -7.912 22.282 1.00 94.00 102 ARG A CA 1
ATOM 828 C C . ARG A 1 102 ? -11.551 -7.809 23.802 1.00 94.00 102 ARG A C 1
ATOM 830 O O . ARG A 1 102 ? -12.599 -7.615 24.403 1.00 94.00 102 ARG A O 1
ATOM 837 N N . GLN A 1 103 ? -10.378 -7.954 24.413 1.00 95.06 103 GLN A N 1
ATOM 838 C CA . GLN A 1 103 ? -10.207 -7.799 25.859 1.00 95.06 103 GLN A CA 1
ATOM 839 C C . GLN A 1 103 ? -10.147 -6.324 26.278 1.00 95.06 103 GLN A C 1
ATOM 841 O O . GLN A 1 103 ? -10.543 -5.988 27.390 1.00 95.06 103 GLN A O 1
ATOM 846 N N . ALA A 1 104 ? -9.652 -5.447 25.399 1.00 96.56 104 ALA A N 1
ATOM 847 C CA . ALA A 1 104 ? -9.473 -4.024 25.683 1.00 96.56 104 ALA A CA 1
ATOM 848 C C . ALA A 1 104 ? -10.712 -3.160 25.383 1.00 96.56 104 ALA A C 1
ATOM 850 O O . ALA A 1 104 ? -10.852 -2.075 25.947 1.00 96.56 104 ALA A O 1
ATOM 851 N N . LEU A 1 105 ? -11.584 -3.601 24.474 1.00 96.19 105 LEU A N 1
ATOM 852 C CA . LEU A 1 105 ? -12.728 -2.831 23.983 1.00 96.19 105 LEU A CA 1
ATOM 853 C C . LEU A 1 105 ? -14.053 -3.346 24.547 1.00 96.19 105 LEU A C 1
ATOM 855 O O . LEU A 1 105 ? -14.217 -4.540 24.797 1.00 96.19 105 LEU A O 1
ATOM 859 N N . THR A 1 106 ? -15.044 -2.457 24.666 1.00 97.50 106 THR A N 1
ATOM 860 C CA . THR A 1 106 ? -16.424 -2.896 24.924 1.00 97.50 106 THR A CA 1
ATOM 861 C C . THR A 1 106 ? -16.998 -3.633 23.704 1.00 97.50 106 THR A C 1
ATOM 863 O O . THR A 1 106 ? -16.517 -3.435 22.580 1.00 97.50 106 THR A O 1
ATOM 866 N N . PRO A 1 107 ? -18.057 -4.448 23.868 1.00 95.44 107 PRO A N 1
ATOM 867 C CA . PRO A 1 107 ? -18.697 -5.137 22.746 1.00 95.44 107 PRO A CA 1
ATOM 868 C C . PRO A 1 107 ? -19.134 -4.194 21.613 1.00 95.44 107 PRO A C 1
ATOM 870 O O . PRO A 1 107 ? -18.963 -4.506 20.433 1.00 95.44 107 PRO A O 1
ATOM 873 N N . GLU A 1 108 ? -19.642 -3.008 21.952 1.00 95.69 108 GLU A N 1
ATOM 874 C CA . GLU A 1 108 ? -20.090 -2.004 20.983 1.00 95.69 108 GLU A CA 1
ATOM 875 C C . GLU A 1 108 ? -18.908 -1.380 20.231 1.00 95.69 108 GLU A C 1
ATOM 877 O O . GLU A 1 108 ? -18.970 -1.180 19.013 1.00 95.69 108 GLU A O 1
ATOM 882 N N . GLN A 1 109 ? -17.812 -1.093 20.941 1.00 96.06 109 GLN A N 1
ATOM 883 C CA . GLN A 1 109 ? -16.579 -0.575 20.348 1.00 96.06 109 GLN A CA 1
ATOM 884 C C . GLN A 1 109 ? -15.928 -1.606 19.423 1.00 96.06 109 GLN A C 1
ATOM 886 O O . GLN A 1 109 ? -15.476 -1.258 18.332 1.00 96.06 109 GLN A O 1
ATOM 891 N N . TRP A 1 110 ? -15.935 -2.880 19.818 1.00 95.56 110 TRP A N 1
ATOM 892 C CA . TRP A 1 110 ? -15.449 -3.983 18.997 1.00 95.56 110 TRP A CA 1
ATOM 893 C C . TRP A 1 110 ? -16.244 -4.118 17.693 1.00 95.56 110 TRP A C 1
ATOM 895 O O . TRP A 1 110 ? -15.657 -4.225 16.615 1.00 95.56 110 TRP A O 1
ATOM 905 N N . LEU A 1 111 ? -17.576 -4.038 17.759 1.00 95.50 111 LEU A N 1
ATOM 906 C CA . LEU A 1 111 ? -18.425 -4.093 16.568 1.00 95.50 111 LEU A CA 1
ATOM 907 C C . LEU A 1 111 ? -18.141 -2.924 15.610 1.00 95.50 111 LEU A C 1
ATOM 909 O O . LEU A 1 111 ? -17.997 -3.128 14.403 1.00 95.50 111 LEU A O 1
ATOM 913 N N . ARG A 1 112 ? -17.999 -1.703 16.144 1.00 96.06 112 ARG A N 1
ATOM 914 C CA . ARG A 1 112 ? -17.601 -0.521 15.359 1.00 96.06 112 ARG A CA 1
ATOM 915 C C . ARG A 1 112 ? -16.226 -0.699 14.716 1.00 96.06 112 ARG A C 1
ATOM 917 O O . ARG A 1 112 ? -16.046 -0.338 13.556 1.00 96.06 112 ARG A O 1
ATOM 924 N N . PHE A 1 113 ? -15.267 -1.274 15.439 1.00 94.94 113 PHE A N 1
ATOM 925 C CA . PHE A 1 113 ? -13.935 -1.564 14.911 1.00 94.94 113 PHE A CA 1
ATOM 926 C C . PHE A 1 113 ? -13.977 -2.544 13.733 1.00 94.94 113 PHE A C 1
ATOM 928 O O . PHE A 1 113 ? -13.357 -2.287 12.699 1.00 94.94 113 PHE A O 1
ATOM 935 N N . GLN A 1 114 ? -14.760 -3.621 13.841 1.00 93.69 114 GLN A N 1
ATOM 936 C CA . GLN A 1 114 ? -14.937 -4.573 12.742 1.00 93.69 114 GLN A CA 1
ATOM 937 C C . GLN A 1 114 ? -15.530 -3.907 11.493 1.00 93.69 114 GLN A C 1
ATOM 939 O O . GLN A 1 114 ? -15.000 -4.091 10.398 1.00 93.69 114 GLN A O 1
ATOM 944 N N . GLN A 1 115 ? -16.553 -3.062 11.660 1.00 94.12 115 GLN A N 1
ATOM 945 C CA . GLN A 1 115 ? -17.150 -2.307 10.552 1.00 94.12 115 GLN A CA 1
ATOM 946 C C . GLN A 1 115 ? -16.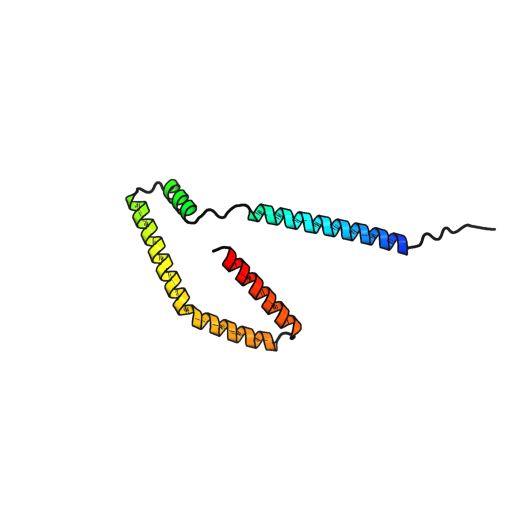124 -1.407 9.850 1.00 94.12 115 GLN A C 1
ATOM 948 O O . GLN A 1 115 ? -16.010 -1.440 8.625 1.00 94.12 115 GLN A O 1
ATOM 953 N N . MET A 1 116 ? -15.313 -0.661 10.613 1.00 93.00 116 MET A N 1
ATOM 954 C CA . MET A 1 116 ? -14.253 0.181 10.040 1.00 93.00 116 MET A CA 1
ATOM 955 C C . MET A 1 116 ? -13.237 -0.638 9.232 1.00 93.00 116 MET A C 1
ATOM 957 O O . MET A 1 116 ? -12.794 -0.210 8.163 1.00 93.00 116 MET A O 1
ATOM 961 N N . ARG A 1 117 ? -12.872 -1.830 9.716 1.00 90.06 117 ARG A N 1
ATOM 962 C CA . ARG A 1 117 ? -11.941 -2.726 9.019 1.00 90.06 117 ARG A CA 1
ATOM 963 C C . ARG A 1 117 ? -12.519 -3.245 7.702 1.00 90.06 117 ARG A C 1
ATOM 965 O O . ARG A 1 117 ? -11.816 -3.255 6.688 1.00 90.06 117 ARG A O 1
ATOM 972 N N . ASP A 1 118 ? -13.789 -3.630 7.701 1.00 90.75 118 ASP A N 1
ATOM 973 C CA . ASP A 1 118 ? -14.466 -4.136 6.508 1.00 90.75 118 ASP A CA 1
ATOM 974 C C . ASP A 1 118 ? -14.635 -3.044 5.447 1.00 90.75 118 ASP A C 1
ATOM 976 O O . ASP A 1 118 ? -14.374 -3.286 4.265 1.00 90.75 118 ASP A O 1
ATOM 980 N N . GLU A 1 119 ? -14.965 -1.815 5.853 1.00 89.94 119 GLU A N 1
ATOM 981 C CA . GLU A 1 119 ? -15.008 -0.659 4.952 1.00 89.94 119 GLU A CA 1
ATOM 982 C C . GLU A 1 119 ? -13.652 -0.397 4.281 1.00 89.94 119 GLU A C 1
ATOM 984 O O . GLU A 1 119 ? -13.586 -0.160 3.069 1.00 89.94 119 GLU A O 1
ATOM 989 N N . MET A 1 120 ? -12.554 -0.470 5.043 1.00 83.69 120 MET A N 1
ATOM 990 C CA . MET A 1 120 ? -11.200 -0.308 4.502 1.00 83.69 120 MET A CA 1
ATOM 991 C C . MET A 1 120 ? -10.840 -1.424 3.513 1.00 83.69 120 MET A C 1
ATOM 993 O O . MET A 1 120 ? -10.297 -1.148 2.440 1.00 83.69 120 MET A O 1
ATOM 997 N N . SER A 1 121 ? -11.197 -2.673 3.823 1.00 84.88 121 SER A N 1
ATOM 998 C CA . SER A 1 121 ? -10.979 -3.825 2.938 1.00 84.88 121 SER A CA 1
ATOM 999 C C . SER A 1 121 ? -11.747 -3.695 1.617 1.00 84.88 121 SER A C 1
ATOM 1001 O O . SER A 1 121 ? -11.192 -3.913 0.536 1.00 84.88 121 SER A O 1
ATOM 1003 N N . GLN A 1 122 ? -13.010 -3.263 1.673 1.00 80.31 122 GLN A N 1
ATOM 1004 C CA . GLN A 1 122 ? -13.836 -3.051 0.482 1.00 80.31 122 GLN A CA 1
ATOM 1005 C C . GLN A 1 122 ? -13.303 -1.926 -0.414 1.00 80.31 122 GLN A C 1
ATOM 1007 O O . GLN A 1 122 ? -13.326 -2.061 -1.638 1.00 80.31 122 GLN A O 1
ATOM 1012 N N . ARG A 1 123 ? -12.777 -0.838 0.167 1.00 75.00 123 ARG A N 1
ATOM 1013 C CA . ARG A 1 123 ? -12.127 0.240 -0.602 1.00 75.00 123 ARG A CA 1
ATOM 1014 C C . ARG A 1 123 ? -10.867 -0.249 -1.318 1.00 75.00 123 ARG A C 1
ATOM 1016 O O . ARG A 1 123 ? -10.667 0.098 -2.476 1.00 75.00 123 ARG A O 1
ATOM 1023 N N . GLY A 1 124 ? -10.070 -1.104 -0.674 1.00 68.94 124 GLY A N 1
ATOM 1024 C CA . GLY A 1 124 ? -8.886 -1.710 -1.290 1.00 68.94 124 GLY A CA 1
ATOM 1025 C C . GLY A 1 124 ? -9.205 -2.691 -2.426 1.00 68.94 124 GLY A C 1
ATOM 1026 O O . GLY A 1 124 ? -8.446 -2.779 -3.385 1.00 68.94 124 GLY A O 1
ATOM 1027 N N . ARG A 1 125 ? -10.337 -3.407 -2.352 1.00 62.41 125 ARG A N 1
ATOM 1028 C CA . ARG A 1 125 ? -10.783 -4.340 -3.406 1.00 62.41 125 ARG A CA 1
ATOM 1029 C C . ARG A 1 125 ? -11.402 -3.647 -4.620 1.00 62.41 125 ARG A C 1
ATOM 1031 O O . ARG A 1 125 ? -11.289 -4.171 -5.715 1.00 62.41 125 ARG A O 1
ATOM 1038 N N . ARG A 1 126 ? -12.044 -2.488 -4.436 1.00 57.31 126 ARG A N 1
ATOM 1039 C CA . ARG A 1 126 ? -12.655 -1.705 -5.530 1.00 57.31 126 ARG A CA 1
ATOM 1040 C C . ARG A 1 126 ? -11.647 -0.937 -6.390 1.00 57.31 126 ARG A C 1
ATOM 1042 O O . ARG A 1 126 ? -12.009 -0.493 -7.470 1.00 57.31 126 ARG A O 1
ATOM 1049 N N . GLY A 1 127 ? -10.419 -0.754 -5.905 1.00 51.97 127 GLY A N 1
ATOM 1050 C CA . GLY A 1 127 ? -9.344 -0.065 -6.625 1.00 51.97 127 GLY A CA 1
ATOM 1051 C C . GLY A 1 127 ? -8.361 -0.988 -7.352 1.00 51.97 127 GLY A C 1
ATOM 1052 O O . GLY A 1 127 ? -7.298 -0.506 -7.738 1.00 51.97 127 GLY A O 1
ATOM 1053 N N . ARG A 1 128 ? -8.656 -2.290 -7.476 1.00 44.97 128 ARG A N 1
ATOM 1054 C CA . ARG A 1 128 ? -7.798 -3.281 -8.142 1.00 44.97 128 ARG A CA 1
ATOM 1055 C C . ARG A 1 128 ? -8.482 -3.867 -9.367 1.00 44.97 128 ARG A C 1
ATOM 1057 O O . ARG A 1 128 ? -9.704 -4.103 -9.278 1.00 44.97 128 ARG A O 1
#

Foldseek 3Di:
DDDDDPCPDPVVVVVVVVVVVVVVVVVVVVVVVVVVVVVVPPPDQDPVRVLVVVCVVVVPDPVRSVVVVVVVVVVVVVVVVVCVVCVVVVVVVVVVVLVVVPVVDDPVVSVVVVVVVVVVVVVVVVSD